Protein AF-A0A749DRA4-F1 (afdb_monomer_lite)

Structure (mmCIF, N/CA/C/O backbone):
data_AF-A0A749DRA4-F1
#
_entry.id   AF-A0A749DRA4-F1
#
loop_
_atom_site.group_PDB
_atom_site.id
_atom_site.type_symbol
_atom_site.label_atom_id
_atom_site.label_alt_id
_atom_site.label_comp_id
_atom_site.label_asym_id
_atom_site.label_entity_id
_atom_site.label_seq_id
_atom_site.pdbx_PDB_ins_code
_atom_site.Cartn_x
_atom_site.Cartn_y
_atom_site.Cartn_z
_atom_site.occupancy
_atom_site.B_iso_or_equiv
_atom_site.auth_seq_id
_atom_site.auth_comp_id
_atom_site.auth_asym_id
_atom_site.auth_atom_id
_atom_site.pdbx_PDB_model_num
ATOM 1 N N . MET A 1 1 ? -18.695 -25.161 9.858 1.00 61.47 1 MET A N 1
ATOM 2 C CA . MET A 1 1 ? -18.747 -23.681 9.887 1.00 61.47 1 MET A CA 1
ATOM 3 C C . MET A 1 1 ? -20.178 -23.255 10.164 1.00 61.47 1 MET A C 1
ATOM 5 O O . MET A 1 1 ? -21.083 -23.861 9.602 1.00 61.47 1 MET A O 1
ATOM 9 N N . ARG A 1 2 ? -20.419 -22.288 11.056 1.00 82.12 2 ARG A N 1
ATOM 10 C CA . ARG A 1 2 ? -21.793 -21.797 11.279 1.00 82.12 2 ARG A CA 1
ATOM 11 C C . ARG A 1 2 ? -22.241 -21.071 10.008 1.00 82.12 2 ARG A C 1
ATOM 13 O O . ARG A 1 2 ? -21.484 -20.250 9.507 1.00 82.12 2 ARG A O 1
ATOM 20 N N . PHE A 1 3 ? -23.458 -21.318 9.516 1.00 79.94 3 PHE A N 1
ATOM 21 C CA . PHE A 1 3 ? -23.988 -20.713 8.276 1.00 79.94 3 PHE A CA 1
ATOM 22 C C . PHE A 1 3 ? -23.848 -19.175 8.241 1.00 79.94 3 PHE A C 1
ATOM 24 O O . PHE A 1 3 ? -23.587 -18.582 7.200 1.00 79.94 3 PHE A O 1
ATOM 31 N N . ARG A 1 4 ? -23.889 -18.530 9.416 1.00 85.81 4 ARG A N 1
ATOM 32 C CA . ARG A 1 4 ? -23.648 -17.088 9.608 1.00 85.81 4 ARG A CA 1
ATOM 33 C C . ARG A 1 4 ? -22.265 -16.594 9.145 1.00 85.81 4 ARG A C 1
ATOM 35 O O . ARG A 1 4 ? -22.106 -15.403 8.923 1.00 85.81 4 ARG A O 1
ATOM 42 N N . GLN A 1 5 ? -21.275 -17.476 9.005 1.00 90.81 5 GLN A N 1
ATOM 43 C CA . GLN A 1 5 ? -19.914 -17.133 8.571 1.00 90.81 5 GLN A CA 1
ATOM 44 C C . GLN A 1 5 ? -19.745 -17.151 7.046 1.00 90.81 5 GLN A C 1
ATOM 46 O O . GLN A 1 5 ? -18.748 -16.641 6.547 1.00 90.81 5 GLN A O 1
ATOM 51 N N . LEU A 1 6 ? -20.707 -17.701 6.296 1.00 92.75 6 LEU A N 1
ATOM 52 C CA . LEU A 1 6 ? -20.610 -17.782 4.837 1.00 92.75 6 LEU A CA 1
ATOM 53 C C . LEU A 1 6 ? -20.703 -16.399 4.188 1.00 92.75 6 LEU A C 1
ATOM 55 O O . LEU A 1 6 ? -19.931 -16.089 3.289 1.00 92.75 6 LEU A O 1
ATOM 59 N N . LEU A 1 7 ? -21.597 -15.540 4.683 1.00 93.19 7 LEU A N 1
ATOM 60 C CA . LEU A 1 7 ? -21.768 -14.189 4.153 1.00 93.19 7 LEU A CA 1
ATOM 61 C C . LEU A 1 7 ? -20.491 -13.324 4.264 1.00 93.19 7 LEU A C 1
ATOM 63 O O . LEU A 1 7 ? -20.045 -12.817 3.234 1.00 93.19 7 LEU A O 1
ATOM 67 N N . PRO A 1 8 ? -19.848 -13.176 5.444 1.00 94.62 8 PRO A N 1
ATOM 68 C CA . PRO A 1 8 ? -18.590 -12.435 5.534 1.00 94.62 8 PRO A CA 1
ATOM 69 C C . PRO A 1 8 ? -17.447 -13.118 4.773 1.00 94.62 8 PRO A C 1
ATOM 71 O O . PRO A 1 8 ? -16.584 -12.420 4.249 1.00 94.62 8 PRO A O 1
ATOM 74 N N . LEU A 1 9 ? -17.448 -14.453 4.656 1.00 95.88 9 LEU A N 1
ATOM 75 C CA . LEU A 1 9 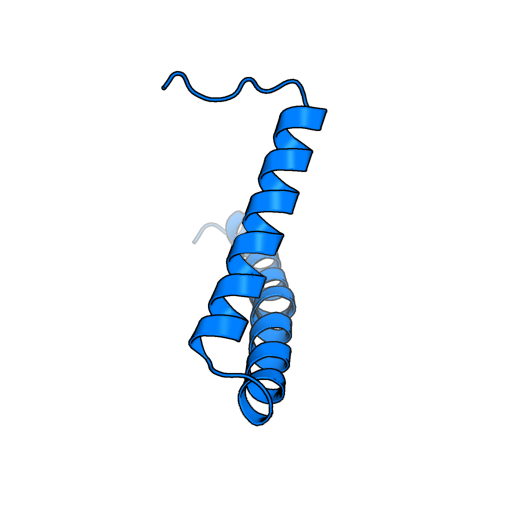? -16.460 -15.177 3.852 1.00 95.88 9 LEU A CA 1
ATOM 76 C C . LEU A 1 9 ? -16.543 -14.783 2.372 1.00 95.88 9 LEU A C 1
ATOM 78 O O . LEU A 1 9 ? -15.526 -14.426 1.783 1.00 95.88 9 LEU A O 1
ATOM 82 N N . PHE A 1 10 ? -17.740 -14.803 1.780 1.00 97.00 10 PHE A N 1
ATOM 83 C CA . PHE A 1 10 ? -17.925 -14.379 0.391 1.00 97.00 10 PHE A CA 1
ATOM 84 C C . PHE A 1 10 ? -17.543 -12.912 0.188 1.00 97.00 10 PHE A C 1
ATOM 86 O O . PHE A 1 10 ? -16.871 -12.598 -0.791 1.00 97.00 10 PHE A O 1
ATOM 93 N N . GLY A 1 11 ? -17.901 -12.029 1.126 1.00 96.50 11 GLY A N 1
ATOM 94 C CA . GLY A 1 11 ? -17.498 -10.622 1.079 1.00 96.50 11 GLY A CA 1
ATOM 95 C C . GLY A 1 11 ? -15.978 -10.435 1.118 1.00 96.50 11 GLY A C 1
ATOM 96 O O . GLY A 1 11 ? -15.427 -9.681 0.316 1.00 96.50 11 GLY A O 1
ATOM 97 N N . ALA A 1 12 ? -15.287 -11.163 1.997 1.00 95.94 12 ALA A N 1
ATOM 98 C CA . ALA A 1 12 ? -13.831 -11.125 2.094 1.00 95.94 12 ALA A CA 1
ATOM 99 C C . ALA A 1 12 ? -13.153 -11.668 0.827 1.00 95.94 12 ALA A C 1
ATOM 101 O O . ALA A 1 12 ? -12.213 -11.052 0.330 1.00 95.94 12 ALA A O 1
ATOM 102 N N . LEU A 1 13 ? -13.646 -12.782 0.271 1.00 97.12 13 LEU A N 1
ATOM 103 C CA . LEU A 1 13 ? -13.132 -13.341 -0.982 1.00 97.12 13 LEU A CA 1
ATOM 104 C C . LEU A 1 13 ? -13.358 -12.386 -2.153 1.00 97.12 13 LEU A C 1
ATOM 106 O O . LEU A 1 13 ? -12.436 -12.151 -2.926 1.00 97.12 13 LEU A O 1
ATOM 110 N N . PHE A 1 14 ? -14.544 -11.787 -2.261 1.00 97.19 14 PHE A N 1
ATOM 111 C CA . PHE A 1 14 ? -14.837 -10.792 -3.290 1.00 97.19 14 PHE A CA 1
ATOM 112 C C . PHE A 1 14 ? -13.885 -9.590 -3.202 1.00 97.19 14 PHE A C 1
ATOM 114 O O . PHE A 1 14 ? -13.262 -9.221 -4.198 1.00 97.19 14 PHE A O 1
ATOM 121 N N . ALA A 1 15 ? -13.706 -9.026 -2.003 1.00 96.38 15 ALA A N 1
ATOM 122 C CA . ALA A 1 15 ? -12.764 -7.934 -1.775 1.00 96.38 15 ALA A CA 1
ATOM 123 C C . ALA A 1 15 ? -11.325 -8.341 -2.130 1.00 96.38 15 ALA A C 1
ATOM 125 O O . ALA A 1 15 ? -10.619 -7.581 -2.789 1.00 96.38 15 ALA A O 1
ATOM 126 N N . LEU A 1 16 ? -10.905 -9.553 -1.757 1.00 95.88 16 LEU A N 1
ATOM 127 C CA . LEU A 1 16 ? -9.588 -10.090 -2.087 1.00 95.88 16 LEU A CA 1
ATOM 128 C C . LEU A 1 16 ? -9.397 -10.224 -3.602 1.00 95.88 16 LEU A C 1
ATOM 130 O O . LEU A 1 16 ? -8.396 -9.748 -4.130 1.00 95.88 16 LEU A O 1
ATOM 134 N N . TYR A 1 17 ? -10.350 -10.813 -4.322 1.00 95.88 17 TYR A N 1
ATOM 135 C CA . TYR A 1 17 ? -10.234 -10.981 -5.770 1.00 95.88 17 TYR A CA 1
ATOM 136 C C . TYR A 1 17 ? -10.173 -9.643 -6.504 1.00 95.88 17 TYR A C 1
ATOM 138 O O . TYR A 1 17 ? -9.366 -9.489 -7.417 1.00 95.88 17 TYR A O 1
ATOM 146 N N . ILE A 1 18 ? -10.975 -8.663 -6.091 1.00 96.62 18 ILE A N 1
ATOM 147 C CA . ILE A 1 18 ? -11.023 -7.364 -6.766 1.00 96.62 18 ILE A CA 1
ATOM 148 C C . ILE A 1 18 ? -9.825 -6.490 -6.384 1.00 96.62 18 ILE A C 1
ATOM 150 O O . ILE A 1 18 ? -9.075 -6.046 -7.254 1.00 96.62 18 ILE A O 1
ATOM 154 N N . ILE A 1 19 ? -9.609 -6.247 -5.091 1.00 95.12 19 ILE A N 1
ATOM 155 C CA . ILE A 1 19 ? -8.556 -5.337 -4.622 1.00 95.12 19 ILE A CA 1
ATOM 156 C C . ILE A 1 19 ? -7.188 -5.955 -4.899 1.00 95.12 19 ILE A C 1
ATOM 158 O O . ILE A 1 19 ? -6.315 -5.319 -5.487 1.00 95.12 19 ILE A O 1
ATOM 162 N N . TRP A 1 20 ? -6.990 -7.220 -4.530 1.00 94.69 20 TRP A N 1
ATOM 163 C CA . TRP A 1 20 ? -5.688 -7.851 -4.706 1.00 94.69 20 TRP A CA 1
ATOM 164 C C . TRP A 1 20 ? -5.428 -8.202 -6.170 1.00 94.69 20 TRP A C 1
ATOM 166 O O . TRP A 1 20 ? -4.333 -7.928 -6.666 1.00 94.69 20 TRP A O 1
ATOM 176 N N . GLY A 1 21 ? -6.444 -8.685 -6.892 1.00 95.44 21 GLY A N 1
ATOM 177 C CA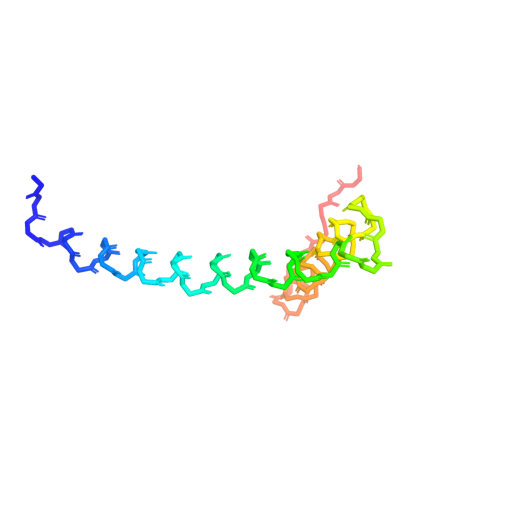 . GLY A 1 21 ? -6.341 -8.959 -8.326 1.00 95.44 21 GLY A CA 1
ATOM 178 C C . GLY A 1 21 ? -6.004 -7.715 -9.151 1.00 95.44 21 GLY A C 1
ATOM 179 O O . GLY A 1 21 ? -5.088 -7.762 -9.971 1.00 95.44 21 GLY A O 1
ATOM 180 N N . SER A 1 22 ? -6.658 -6.577 -8.891 1.00 94.56 22 SER A N 1
ATOM 181 C CA . SER A 1 22 ? -6.343 -5.318 -9.588 1.00 94.56 22 SER A CA 1
ATOM 182 C C . SER A 1 22 ? -4.920 -4.829 -9.301 1.00 94.56 22 SER A C 1
ATOM 184 O O . SER A 1 22 ? -4.213 -4.433 -10.227 1.00 94.56 22 SER A O 1
ATOM 186 N N . THR A 1 23 ? -4.440 -4.927 -8.054 1.00 93.12 23 THR A N 1
ATOM 187 C CA . THR A 1 23 ? -3.043 -4.565 -7.751 1.00 93.12 23 THR A CA 1
ATOM 188 C C . THR A 1 23 ? -2.0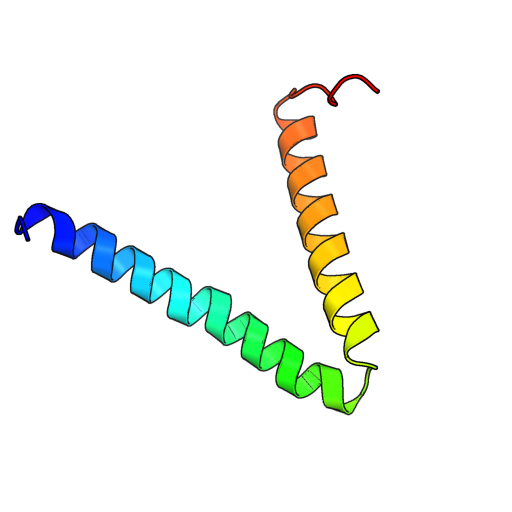37 -5.495 -8.425 1.00 93.12 23 THR A C 1
ATOM 190 O O . THR A 1 23 ? -1.019 -5.016 -8.921 1.00 93.12 23 THR A O 1
ATOM 193 N N . TYR A 1 24 ? -2.315 -6.802 -8.498 1.00 92.88 24 TYR A N 1
A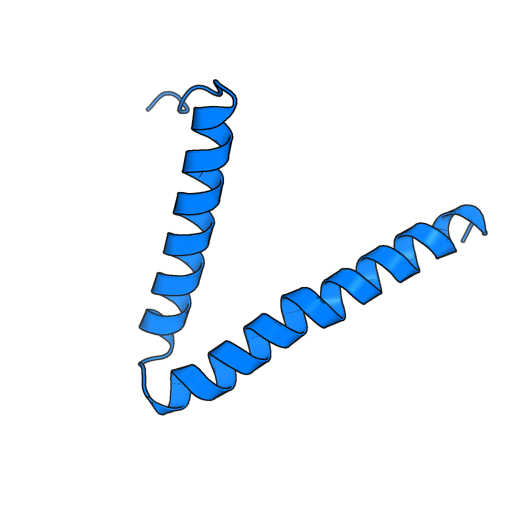TOM 194 C CA . TYR A 1 24 ? -1.467 -7.748 -9.225 1.00 92.88 24 TYR A CA 1
ATOM 195 C C . TYR A 1 24 ? -1.403 -7.406 -10.715 1.00 92.88 24 TYR A C 1
ATOM 197 O O . TYR A 1 24 ? -0.316 -7.382 -11.289 1.00 92.88 24 TYR A O 1
ATOM 205 N N . PHE A 1 25 ? -2.550 -7.089 -11.317 1.00 94.62 25 PHE A N 1
ATOM 206 C CA . PHE A 1 25 ? -2.643 -6.683 -12.716 1.00 94.62 25 PHE A CA 1
ATOM 207 C C . PHE A 1 25 ? -1.788 -5.442 -13.013 1.00 94.62 25 PHE A C 1
ATOM 209 O O . PHE A 1 25 ? -0.955 -5.473 -13.917 1.00 94.62 25 PHE A O 1
ATOM 216 N N . VAL A 1 26 ? -1.918 -4.386 -12.203 1.00 94.00 26 VAL A N 1
ATOM 217 C CA . VAL A 1 26 ? -1.120 -3.156 -12.359 1.00 94.00 26 VAL A CA 1
ATOM 218 C C . VAL A 1 26 ? 0.371 -3.428 -12.183 1.00 94.00 26 VAL A C 1
ATOM 220 O O . VAL A 1 26 ? 1.176 -2.911 -12.951 1.00 94.00 26 VAL A O 1
ATOM 223 N N . ILE A 1 27 ? 0.758 -4.249 -11.201 1.00 94.44 27 ILE A N 1
ATOM 224 C CA . ILE A 1 27 ? 2.167 -4.598 -10.984 1.00 94.44 27 ILE A CA 1
ATOM 225 C C . ILE A 1 27 ? 2.710 -5.373 -12.181 1.00 94.44 27 ILE A C 1
ATOM 227 O O . ILE A 1 27 ? 3.784 -5.031 -12.659 1.00 94.44 27 ILE A O 1
ATOM 231 N N . ARG A 1 28 ? 1.975 -6.374 -12.684 1.00 93.94 28 ARG A N 1
ATOM 232 C CA . ARG A 1 28 ? 2.383 -7.179 -13.845 1.00 93.94 28 ARG A CA 1
ATOM 233 C C . ARG A 1 28 ? 2.711 -6.319 -15.055 1.00 93.94 28 ARG A C 1
ATOM 235 O O . ARG A 1 28 ? 3.720 -6.581 -15.690 1.00 93.94 28 ARG A O 1
ATOM 242 N N . ILE A 1 29 ? 1.887 -5.312 -15.331 1.00 95.75 29 ILE A N 1
ATOM 243 C CA . ILE A 1 29 ? 2.117 -4.373 -16.432 1.00 95.75 29 ILE A CA 1
ATOM 244 C C . ILE A 1 29 ? 3.252 -3.404 -16.081 1.00 95.75 29 ILE A C 1
ATOM 246 O O . ILE A 1 29 ? 4.163 -3.185 -16.869 1.00 95.75 29 ILE A O 1
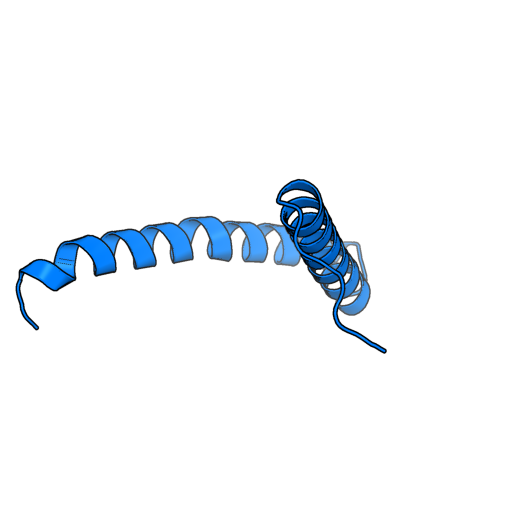ATOM 250 N N . GLY A 1 30 ? 3.236 -2.826 -14.879 1.00 94.31 30 GLY A N 1
ATOM 251 C CA . GLY A 1 30 ? 4.202 -1.802 -14.486 1.00 94.31 30 GLY A CA 1
ATOM 252 C C . GLY A 1 30 ? 5.644 -2.306 -14.443 1.00 94.31 30 GLY A C 1
ATOM 253 O O . GLY A 1 30 ? 6.548 -1.564 -14.823 1.00 94.31 30 GLY A O 1
ATOM 254 N N . VAL A 1 31 ? 5.876 -3.568 -14.060 1.00 96.00 31 VAL A N 1
ATOM 255 C CA . VAL A 1 31 ? 7.234 -4.146 -14.047 1.00 96.00 31 VAL A CA 1
ATOM 256 C C . VAL A 1 31 ? 7.827 -4.366 -15.439 1.00 96.00 31 VAL A C 1
ATOM 258 O O . VAL A 1 31 ? 9.033 -4.564 -15.546 1.00 96.00 31 VAL A O 1
ATOM 261 N N . GLU A 1 32 ? 7.023 -4.304 -16.504 1.00 95.25 32 GLU A N 1
ATOM 262 C CA . GLU A 1 32 ? 7.541 -4.312 -17.879 1.00 95.25 32 GLU A CA 1
ATOM 263 C C . GLU A 1 32 ? 8.299 -3.014 -18.198 1.00 95.25 32 GLU A C 1
ATOM 265 O O . GLU A 1 32 ? 9.189 -3.008 -19.042 1.00 95.25 32 GLU A O 1
ATOM 270 N N . SER A 1 33 ? 7.968 -1.915 -17.507 1.00 94.06 33 SER A N 1
ATOM 271 C CA . SER A 1 33 ? 8.571 -0.592 -17.719 1.00 94.06 33 SER A CA 1
ATOM 272 C C . SER A 1 33 ? 9.456 -0.127 -16.559 1.00 94.06 33 SER A C 1
ATOM 274 O O . SER A 1 33 ? 10.387 0.648 -16.767 1.00 94.06 33 SER A O 1
ATOM 276 N N . TRP A 1 34 ? 9.140 -0.520 -15.323 1.00 93.94 34 TRP A N 1
ATOM 277 C CA . TRP A 1 34 ? 9.780 -0.026 -14.101 1.00 93.94 34 TRP A CA 1
ATOM 278 C C . TRP A 1 34 ? 10.457 -1.167 -13.329 1.00 93.94 34 TRP A C 1
ATOM 280 O O . TRP A 1 34 ? 9.902 -2.264 -13.248 1.00 93.94 34 TRP A O 1
ATOM 290 N N . PRO A 1 35 ? 11.607 -0.930 -12.667 1.00 95.62 35 PRO A N 1
ATOM 291 C CA . PRO A 1 35 ? 12.226 -1.933 -11.807 1.00 95.62 35 PRO A CA 1
ATOM 292 C C . PRO A 1 35 ? 11.253 -2.444 -10.725 1.00 95.62 35 PRO A C 1
ATOM 294 O O . PRO A 1 35 ? 10.573 -1.631 -10.087 1.00 95.62 35 PRO A O 1
ATOM 297 N N . PRO A 1 36 ? 11.219 -3.759 -10.427 1.00 93.88 36 PRO A N 1
ATOM 298 C CA . PRO A 1 36 ? 10.282 -4.326 -9.453 1.00 93.88 36 PRO A CA 1
ATOM 299 C C . PRO A 1 36 ? 10.337 -3.672 -8.067 1.00 93.88 36 PRO A C 1
ATOM 301 O O . PRO A 1 36 ? 9.300 -3.448 -7.442 1.00 93.88 36 PRO A O 1
ATOM 304 N N . LEU A 1 37 ? 11.537 -3.306 -7.602 1.00 95.31 37 LEU A N 1
ATOM 305 C CA . LEU A 1 37 ? 11.714 -2.627 -6.318 1.00 95.31 37 LEU A CA 1
ATOM 306 C C . LEU A 1 37 ? 11.075 -1.231 -6.309 1.00 95.31 37 LEU A C 1
ATOM 308 O O . LEU A 1 37 ? 10.478 -0.851 -5.306 1.00 95.31 37 LEU A O 1
ATOM 312 N N . MET A 1 38 ? 11.147 -0.486 -7.417 1.00 95.19 38 MET A N 1
ATOM 313 C CA . MET A 1 38 ? 10.498 0.825 -7.527 1.00 95.19 38 MET A CA 1
ATOM 314 C C . MET A 1 38 ? 8.974 0.689 -7.513 1.00 95.19 38 MET A C 1
ATOM 316 O O . MET A 1 38 ? 8.310 1.431 -6.792 1.00 95.19 38 MET A O 1
ATOM 320 N N . MET A 1 39 ? 8.419 -0.290 -8.235 1.00 94.06 39 MET A N 1
ATOM 321 C CA . MET A 1 39 ? 6.977 -0.573 -8.214 1.00 94.06 39 MET A CA 1
ATOM 322 C C . MET A 1 39 ? 6.486 -0.915 -6.804 1.00 94.06 39 MET A C 1
ATOM 324 O O . MET A 1 39 ? 5.474 -0.378 -6.345 1.00 94.06 39 MET A O 1
ATOM 328 N N . ALA A 1 40 ? 7.224 -1.767 -6.087 1.00 93.38 40 ALA A N 1
ATOM 329 C CA . ALA A 1 40 ? 6.929 -2.082 -4.694 1.00 93.38 40 ALA A CA 1
ATOM 330 C C . ALA A 1 40 ? 7.043 -0.835 -3.801 1.00 93.38 40 ALA A C 1
ATOM 332 O O . ALA A 1 40 ? 6.119 -0.545 -3.040 1.00 93.38 40 ALA A O 1
ATOM 333 N N . GLY A 1 41 ? 8.134 -0.073 -3.928 1.00 95.56 41 GLY A N 1
ATOM 334 C CA . GLY A 1 41 ? 8.389 1.141 -3.155 1.00 95.56 41 GLY A CA 1
ATOM 335 C C . GLY A 1 41 ? 7.272 2.169 -3.302 1.00 95.56 41 GLY A C 1
ATOM 336 O O . GLY A 1 41 ? 6.696 2.587 -2.302 1.00 95.56 41 GLY A O 1
ATOM 337 N N . VAL A 1 42 ? 6.888 2.512 -4.534 1.00 95.19 42 VAL A N 1
ATOM 338 C CA . VAL A 1 42 ? 5.799 3.469 -4.793 1.00 95.19 42 VAL A CA 1
ATOM 339 C C . VAL A 1 42 ? 4.472 2.969 -4.234 1.00 95.19 42 VAL A C 1
ATOM 341 O O . VAL A 1 42 ? 3.744 3.740 -3.606 1.00 95.19 42 VAL A O 1
ATOM 344 N N . ARG A 1 43 ? 4.159 1.677 -4.388 1.00 92.56 43 ARG A N 1
ATOM 345 C CA . ARG A 1 43 ? 2.926 1.096 -3.840 1.00 92.56 43 ARG A CA 1
ATOM 346 C C . ARG A 1 43 ? 2.876 1.193 -2.315 1.00 92.56 43 ARG A C 1
ATOM 348 O O . ARG A 1 43 ? 1.859 1.599 -1.763 1.00 92.56 43 ARG A O 1
ATOM 355 N N . PHE A 1 44 ? 3.948 0.806 -1.626 1.00 95.19 44 PHE A N 1
ATOM 356 C CA . PHE A 1 44 ? 3.963 0.805 -0.162 1.00 95.19 44 PHE A CA 1
ATOM 357 C C . PHE A 1 44 ? 4.066 2.216 0.420 1.00 95.19 44 PHE A C 1
ATOM 359 O O . PHE A 1 44 ? 3.389 2.506 1.404 1.00 95.19 44 PHE A O 1
ATOM 366 N N . LEU A 1 45 ? 4.834 3.109 -0.209 1.00 97.62 45 LEU A N 1
ATOM 367 C CA . LEU A 1 45 ? 4.911 4.510 0.200 1.00 97.62 45 LEU A CA 1
ATOM 368 C C . LEU A 1 45 ? 3.573 5.227 0.009 1.00 97.62 45 LEU A C 1
ATOM 370 O O . LEU A 1 45 ? 3.127 5.910 0.925 1.00 97.62 45 LEU A O 1
ATOM 374 N N . SER A 1 46 ? 2.899 5.046 -1.132 1.00 96.44 46 SER A N 1
ATOM 375 C CA . SER A 1 46 ? 1.568 5.632 -1.352 1.00 96.44 46 SER A CA 1
ATOM 376 C C . SER A 1 46 ? 0.537 5.092 -0.358 1.00 96.44 46 SER A C 1
ATOM 378 O O . SER A 1 46 ? -0.166 5.882 0.267 1.00 96.44 46 SER A O 1
ATOM 380 N N . ALA A 1 47 ? 0.490 3.775 -0.133 1.00 95.62 47 ALA A N 1
ATOM 381 C CA . ALA A 1 47 ? -0.409 3.176 0.854 1.00 95.62 47 ALA A CA 1
ATOM 382 C C . ALA A 1 47 ? -0.136 3.684 2.281 1.00 95.62 47 ALA A C 1
ATOM 384 O O . ALA A 1 47 ? -1.072 4.038 2.997 1.00 95.62 47 ALA A O 1
ATOM 385 N N . GLY A 1 48 ? 1.137 3.766 2.681 1.00 96.44 48 GLY A N 1
ATOM 386 C CA . GLY A 1 48 ? 1.541 4.301 3.981 1.00 96.44 48 GLY A CA 1
ATOM 387 C C . GLY A 1 48 ? 1.190 5.779 4.145 1.00 96.44 48 GLY A C 1
ATOM 388 O O . GLY A 1 48 ? 0.651 6.160 5.180 1.00 96.44 48 GLY A O 1
ATOM 389 N N . MET A 1 49 ? 1.422 6.602 3.117 1.00 98.06 49 MET A N 1
ATOM 390 C CA . MET A 1 49 ? 1.049 8.020 3.123 1.00 98.06 49 MET A CA 1
ATOM 391 C C . MET A 1 49 ? -0.464 8.216 3.227 1.00 98.06 49 MET A C 1
ATOM 393 O O . MET A 1 49 ? -0.911 9.024 4.036 1.00 98.06 49 MET A O 1
ATOM 397 N N . LEU A 1 50 ? -1.254 7.463 2.456 1.00 97.31 50 LEU A N 1
ATOM 398 C CA . LEU A 1 50 ? -2.717 7.522 2.521 1.00 97.31 50 LEU A CA 1
ATOM 399 C C . LEU A 1 50 ? -3.235 7.105 3.900 1.00 97.31 50 LEU A C 1
ATOM 401 O O . LEU A 1 50 ? -4.099 7.779 4.459 1.00 97.31 50 LEU A O 1
ATOM 405 N N . LEU A 1 51 ? -2.686 6.026 4.465 1.00 96.69 51 LEU A N 1
ATOM 406 C CA . LEU A 1 51 ? -3.050 5.565 5.801 1.00 96.69 51 LEU A CA 1
ATOM 407 C C . LEU A 1 51 ? -2.673 6.594 6.872 1.00 96.69 51 LEU A C 1
ATOM 409 O O . LEU A 1 51 ? -3.500 6.924 7.718 1.00 96.69 51 LEU A O 1
ATOM 413 N N . MET A 1 52 ? -1.453 7.127 6.818 1.00 96.38 52 MET A N 1
ATOM 414 C CA . MET A 1 52 ? -0.988 8.153 7.748 1.00 96.38 52 MET A CA 1
ATOM 415 C C . MET A 1 52 ? -1.871 9.401 7.669 1.00 96.38 52 MET A C 1
ATOM 417 O O . MET A 1 52 ? -2.363 9.868 8.691 1.00 96.38 52 MET A O 1
ATOM 421 N N . ALA A 1 53 ? -2.138 9.903 6.460 1.00 97.19 53 ALA A N 1
ATOM 422 C CA . 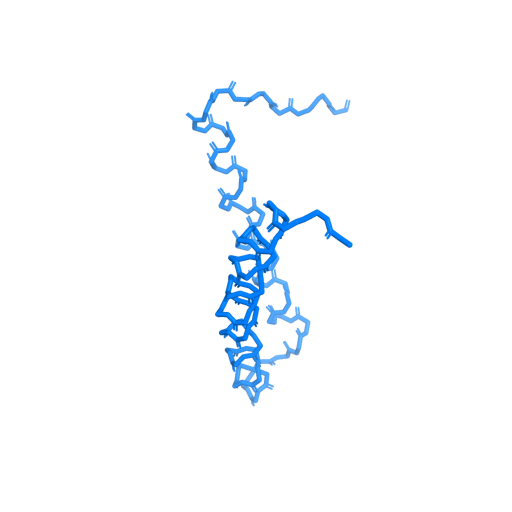ALA A 1 53 ? -3.019 11.045 6.252 1.00 97.19 53 ALA A CA 1
ATOM 423 C C . ALA A 1 53 ? -4.419 10.783 6.823 1.00 97.19 53 ALA A C 1
ATOM 425 O O . ALA A 1 53 ? -4.957 11.625 7.535 1.00 97.19 53 ALA A O 1
ATOM 426 N N . PHE A 1 54 ? -4.988 9.601 6.581 1.00 97.94 54 PHE A N 1
ATOM 427 C CA . PHE A 1 54 ? -6.291 9.221 7.125 1.00 97.94 54 PHE A CA 1
ATOM 428 C C . PHE A 1 54 ? -6.321 9.213 8.662 1.00 97.94 54 PHE A C 1
ATOM 430 O O . PHE A 1 54 ? -7.278 9.710 9.257 1.00 97.94 54 PHE A O 1
ATOM 437 N N . LEU A 1 55 ? -5.285 8.678 9.313 1.00 97.12 55 LEU A N 1
ATOM 438 C CA . LEU A 1 55 ? -5.192 8.638 10.776 1.00 97.12 55 LEU A CA 1
ATOM 439 C C . LEU A 1 55 ? -5.025 10.039 11.374 1.00 97.12 55 LEU A C 1
ATOM 441 O O . LEU A 1 55 ? -5.729 10.392 12.320 1.00 97.12 55 LEU A O 1
ATOM 445 N N . LEU A 1 56 ? -4.168 10.868 10.777 1.00 96.56 56 LEU A N 1
ATOM 446 C CA . LEU A 1 56 ? -3.988 12.257 11.198 1.00 96.56 56 LEU A CA 1
ATOM 447 C C . LEU A 1 56 ? -5.282 13.068 11.032 1.00 96.56 56 LEU A C 1
ATOM 449 O O . LEU A 1 56 ? -5.653 13.820 11.931 1.00 96.56 56 LEU A O 1
ATOM 453 N N . LEU A 1 57 ? -6.020 12.866 9.933 1.00 97.31 57 LEU A N 1
ATOM 454 C CA . LEU A 1 57 ? -7.337 13.482 9.712 1.00 97.31 57 LEU A CA 1
ATOM 455 C C . LEU A 1 57 ? -8.392 13.015 10.727 1.00 97.31 57 LEU A C 1
ATOM 457 O O . LEU A 1 57 ? -9.351 13.739 10.987 1.00 97.31 57 LEU A O 1
ATOM 461 N N . ARG A 1 58 ? -8.221 11.830 11.323 1.00 97.25 58 ARG A N 1
ATOM 462 C CA . ARG A 1 58 ? -9.053 11.335 12.430 1.00 97.25 58 ARG A CA 1
ATOM 463 C C . ARG A 1 58 ? -8.642 11.872 13.805 1.00 97.25 58 ARG A C 1
ATOM 465 O O . ARG A 1 58 ? -9.345 11.601 14.774 1.00 97.25 58 ARG A O 1
ATOM 472 N N . GLY A 1 59 ? -7.552 12.634 13.895 1.00 95.88 59 GLY A N 1
ATOM 473 C CA . GLY A 1 59 ? -7.031 13.170 15.154 1.00 95.88 59 GLY A CA 1
ATOM 474 C C . GLY A 1 59 ? -6.153 12.194 15.941 1.00 95.88 59 GLY A C 1
ATOM 475 O O . GLY A 1 59 ? -5.847 12.463 17.103 1.00 95.88 59 GLY A O 1
ATOM 476 N N . GLU A 1 60 ? -5.735 11.080 15.331 1.00 96.00 60 GLU A N 1
ATOM 477 C CA . GLU A 1 60 ? -4.778 10.161 15.948 1.00 96.00 60 GLU A CA 1
ATOM 478 C C . GLU A 1 60 ? -3.402 10.828 16.060 1.00 96.00 60 GLU A C 1
ATOM 480 O O . GLU A 1 60 ? -2.944 11.522 15.147 1.00 96.00 60 GLU A O 1
ATOM 485 N N . LYS A 1 61 ? -2.728 10.627 17.196 1.00 92.69 61 LYS A N 1
ATOM 486 C CA . LYS A 1 61 ? -1.396 11.197 17.438 1.00 92.69 61 LYS A CA 1
ATOM 487 C C . LYS A 1 61 ? -0.320 10.281 16.873 1.00 92.69 61 LYS A C 1
ATOM 489 O O . LYS A 1 61 ? -0.442 9.059 16.927 1.00 92.69 61 LYS A O 1
ATOM 494 N N . LEU A 1 62 ? 0.763 10.882 16.382 1.00 91.31 62 LEU A N 1
ATOM 495 C CA . LEU A 1 62 ? 1.955 10.121 16.029 1.00 91.31 62 LEU A CA 1
ATOM 496 C C . LEU A 1 62 ? 2.487 9.386 17.271 1.00 91.31 62 LEU A C 1
ATOM 498 O O . LEU A 1 62 ? 2.440 9.948 18.372 1.00 91.31 62 LEU A O 1
ATOM 502 N N . PRO A 1 63 ? 2.978 8.147 17.109 1.00 88.62 63 PRO A N 1
ATOM 503 C CA . PRO A 1 63 ? 3.620 7.434 18.201 1.00 88.62 63 PRO A CA 1
ATOM 504 C C . PRO A 1 63 ? 4.832 8.231 18.716 1.00 88.62 63 PRO A C 1
ATOM 506 O O . PRO A 1 63 ? 5.480 8.929 17.928 1.00 88.62 63 PRO A O 1
ATOM 509 N N . PRO A 1 64 ? 5.135 8.157 20.024 1.00 88.06 64 PRO A N 1
ATOM 510 C CA . PRO A 1 64 ? 6.333 8.779 20.572 1.00 88.06 64 PRO A CA 1
ATOM 511 C C . PRO A 1 64 ? 7.587 8.141 19.955 1.00 88.06 64 PRO A C 1
ATOM 513 O O . PRO A 1 64 ? 7.588 6.944 19.662 1.00 88.06 64 PRO A O 1
ATOM 516 N N . LEU A 1 65 ? 8.612 8.968 19.731 1.00 82.44 65 LEU A N 1
ATOM 517 C CA . LEU A 1 65 ? 9.918 8.569 19.196 1.00 82.44 65 LEU A CA 1
ATOM 518 C C . LEU A 1 65 ? 10.747 7.786 20.218 1.00 82.44 65 LEU A C 1
ATOM 520 O O . LEU A 1 65 ? 10.656 8.125 21.421 1.00 82.44 65 LEU A O 1
#

pLDDT: mean 93.79, std 5.42, range [61.47, 98.06]

Foldseek 3Di:
DPPVVVVVVVVVVVCCCVVVVVLVVCLVVVVVPDPSVVSVVVVVVVVVVVVVVVCVVVVHDDDDD

Organism: Salmonella enterica (NCBI:txid28901)

InterPro domains:
  IPR000620 EamA domain [PF00892] (13-63)
  IPR050638 Amino Acid and Vitamin Transporters [PTHR32322] (7-64)

Secondary structure (DSSP, 8-state):
--GGGHHHHHHHHHHIIIIIHHHHHHHHHHTTTS-HHHHHHHHHHHHHHHHHHHHHHTTPPPPP-

Radius of gyration: 17.01 Å; chains: 1; bounding box: 36×37×38 Å

Sequence (65 aa):
MRFRQLLPLFGALFALYIIWGSTYFVIRIGVESWPPLMMAGVRFLSAGMLLMAFLLLRGEKLPPL